Protein AF-A0A7W1STF0-F1 (afdb_monomer_lite)

Radius of gyration: 11.11 Å; chains: 1; bounding box: 29×16×27 Å

pLDDT: mean 70.75, std 8.64, range [38.75, 81.0]

Secondary structure (DSSP, 8-state):
-----HHHHHHHHHHHHTT-HHHHHHHHHHHHHHHHHHH--PPPHHHHHHHHHHHH--

Structure (mmCIF, N/CA/C/O backbone):
data_AF-A0A7W1STF0-F1
#
_entry.id   AF-A0A7W1STF0-F1
#
loop_
_atom_site.group_PDB
_atom_site.id
_atom_site.type_symbol
_atom_site.label_atom_id
_atom_site.label_alt_id
_atom_site.label_comp_id
_atom_site.label_asym_id
_atom_site.label_entity_id
_atom_site.label_seq_id
_atom_site.pdbx_PDB_ins_code
_atom_site.Cartn_x
_atom_site.Cartn_y
_atom_site.Cartn_z
_atom_site.occupancy
_atom_site.B_iso_or_equiv
_atom_site.auth_seq_id
_atom_site.auth_comp_id
_atom_site.auth_asym_id
_atom_site.auth_atom_id
_atom_site.pdbx_PDB_model_num
ATOM 1 N N . MET A 1 1 ? 18.447 -3.968 -2.905 1.00 38.75 1 MET A N 1
ATOM 2 C CA . MET A 1 1 ? 17.783 -3.052 -1.948 1.00 38.75 1 MET A CA 1
ATOM 3 C C . MET A 1 1 ? 16.452 -2.641 -2.556 1.00 38.75 1 MET A C 1
ATOM 5 O O . MET A 1 1 ? 16.494 -2.080 -3.648 1.00 38.75 1 MET A O 1
ATOM 9 N N . PRO A 1 2 ? 15.292 -2.976 -1.964 1.00 47.97 2 PRO A N 1
ATOM 10 C CA . PRO A 1 2 ? 14.016 -2.666 -2.594 1.00 47.97 2 PRO A CA 1
ATOM 11 C C . PRO A 1 2 ? 13.727 -1.170 -2.418 1.00 47.97 2 PRO A C 1
ATOM 13 O O . PRO A 1 2 ? 13.697 -0.663 -1.301 1.00 47.97 2 PRO A O 1
ATOM 16 N N . ARG A 1 3 ? 13.565 -0.446 -3.531 1.00 52.03 3 ARG A N 1
ATOM 17 C CA . ARG A 1 3 ? 13.181 0.973 -3.543 1.00 52.03 3 ARG A CA 1
ATOM 18 C C . ARG A 1 3 ? 11.656 1.091 -3.471 1.00 52.03 3 ARG A C 1
ATOM 20 O O . ARG A 1 3 ? 11.026 1.429 -4.463 1.00 52.03 3 ARG A O 1
ATOM 27 N N . SER A 1 4 ? 11.070 0.812 -2.309 1.00 56.44 4 SER A N 1
ATOM 28 C CA . SER A 1 4 ? 9.810 1.475 -1.952 1.00 56.44 4 SER A CA 1
ATOM 29 C C . SER A 1 4 ? 10.197 2.787 -1.290 1.00 56.44 4 SER A C 1
ATOM 31 O O . SER A 1 4 ? 10.842 2.797 -0.241 1.00 56.44 4 SER A O 1
ATOM 33 N N . THR A 1 5 ? 9.903 3.903 -1.941 1.00 58.00 5 THR A N 1
ATOM 34 C CA . THR A 1 5 ? 10.196 5.228 -1.404 1.00 58.00 5 THR A CA 1
ATOM 35 C C . THR A 1 5 ? 9.463 5.423 -0.067 1.00 58.00 5 THR A C 1
ATOM 37 O O . THR A 1 5 ? 8.293 5.062 0.045 1.00 58.00 5 THR A O 1
ATOM 40 N N . PRO A 1 6 ? 10.102 5.998 0.971 1.00 64.00 6 PRO A N 1
ATOM 41 C CA . PRO A 1 6 ? 9.502 6.145 2.306 1.00 64.00 6 PRO A CA 1
ATOM 42 C C . PRO A 1 6 ? 8.182 6.943 2.324 1.00 64.00 6 PRO A C 1
ATOM 44 O O . PRO A 1 6 ? 7.406 6.840 3.272 1.00 64.00 6 PRO A O 1
ATOM 47 N N . VAL A 1 7 ? 7.900 7.697 1.258 1.00 66.75 7 VAL A N 1
ATOM 48 C CA . VAL A 1 7 ? 6.670 8.476 1.063 1.00 66.75 7 VAL A CA 1
ATOM 49 C C . VAL A 1 7 ? 5.443 7.582 0.843 1.00 66.75 7 VAL A C 1
ATOM 51 O O . VAL A 1 7 ? 4.388 7.863 1.407 1.00 66.75 7 VAL A O 1
ATOM 54 N N . ASP A 1 8 ? 5.573 6.478 0.101 1.00 66.31 8 ASP A N 1
ATOM 55 C CA . ASP A 1 8 ? 4.456 5.558 -0.169 1.00 66.31 8 ASP A CA 1
ATOM 56 C C . ASP A 1 8 ? 3.941 4.914 1.124 1.00 66.31 8 ASP A C 1
ATOM 58 O O . ASP A 1 8 ? 2.736 4.799 1.352 1.00 66.31 8 ASP A O 1
ATOM 62 N N . ARG A 1 9 ? 4.872 4.575 2.024 1.00 68.81 9 ARG A N 1
ATOM 63 C CA . ARG A 1 9 ? 4.564 4.015 3.342 1.00 68.81 9 ARG A CA 1
ATOM 64 C C . ARG A 1 9 ? 3.801 5.008 4.217 1.00 68.81 9 ARG A C 1
ATOM 66 O O . ARG A 1 9 ? 2.803 4.643 4.832 1.00 68.81 9 ARG A O 1
ATOM 73 N N . LEU A 1 10 ? 4.269 6.257 4.272 1.00 72.88 10 LEU A N 1
ATOM 74 C CA . LEU A 1 10 ? 3.639 7.309 5.073 1.00 72.88 10 LEU A CA 1
ATOM 75 C C . LEU A 1 10 ? 2.228 7.627 4.573 1.00 72.88 10 LEU A C 1
ATOM 77 O O . LEU A 1 10 ? 1.324 7.794 5.385 1.00 72.88 10 LEU A O 1
ATOM 81 N N . LEU A 1 11 ? 2.017 7.641 3.255 1.00 73.38 11 LEU A N 1
ATOM 82 C CA . LEU A 1 11 ? 0.689 7.841 2.675 1.00 73.38 11 LEU A CA 1
ATOM 83 C C . LEU A 1 11 ? -0.273 6.708 3.047 1.00 73.38 11 LEU A C 1
ATOM 85 O O . LEU A 1 11 ? -1.393 6.985 3.465 1.00 73.38 11 LEU A O 1
ATOM 89 N N . MET A 1 12 ? 0.162 5.445 2.972 1.00 70.75 12 MET A N 1
ATOM 90 C CA . MET A 1 12 ? -0.676 4.300 3.359 1.00 70.75 12 MET A CA 1
ATOM 91 C C . MET A 1 12 ? -1.079 4.338 4.837 1.00 70.75 12 MET A C 1
ATOM 93 O O . MET A 1 12 ? -2.232 4.054 5.155 1.00 70.75 12 MET A O 1
ATOM 97 N N . ILE A 1 13 ? -0.159 4.729 5.723 1.00 74.94 13 ILE A N 1
ATOM 98 C CA . ILE A 1 13 ? -0.440 4.884 7.158 1.00 74.94 13 ILE A CA 1
ATOM 99 C C . ILE A 1 13 ? -1.416 6.046 7.386 1.00 74.94 13 ILE A C 1
ATOM 101 O O . ILE A 1 13 ? -2.422 5.871 8.065 1.00 74.94 13 ILE A O 1
ATOM 105 N N . CYS A 1 14 ? -1.185 7.205 6.762 1.00 78.25 14 CYS A N 1
ATOM 106 C CA . CYS A 1 14 ? -2.083 8.356 6.876 1.00 78.25 14 CYS A CA 1
ATOM 107 C C . CYS A 1 14 ? -3.502 8.053 6.376 1.00 78.25 14 CYS A C 1
ATOM 109 O O . CYS A 1 14 ? -4.467 8.483 7.001 1.00 78.25 14 CYS A O 1
ATOM 111 N N . PHE A 1 15 ? -3.657 7.320 5.269 1.00 73.62 15 PHE A N 1
ATOM 112 C CA . PHE A 1 15 ? -4.985 6.947 4.776 1.00 73.62 15 PHE A CA 1
ATOM 113 C C . PHE A 1 15 ? -5.683 5.927 5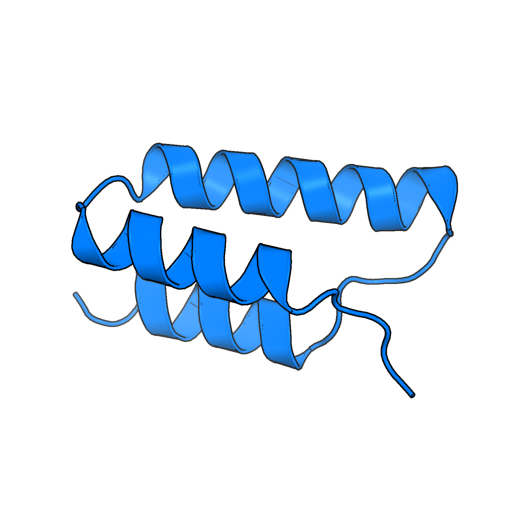.678 1.00 73.62 15 PHE A C 1
ATOM 115 O O . PHE A 1 15 ? -6.897 6.021 5.859 1.00 73.62 15 PHE A O 1
ATOM 122 N N . ALA A 1 16 ? -4.934 4.997 6.278 1.00 70.69 16 ALA A N 1
ATOM 123 C CA . ALA A 1 16 ? -5.486 4.047 7.237 1.00 70.69 16 ALA A CA 1
ATOM 124 C C . ALA A 1 16 ? -5.993 4.748 8.509 1.00 70.69 16 ALA A C 1
ATOM 126 O O . ALA A 1 16 ? -7.129 4.509 8.912 1.00 70.69 16 ALA A O 1
ATOM 127 N N . GLU A 1 17 ? -5.212 5.679 9.066 1.00 77.12 17 GLU A N 1
ATOM 128 C CA . GLU A 1 17 ? -5.599 6.496 10.230 1.00 77.12 17 GLU A CA 1
ATOM 129 C C . GLU A 1 17 ? -6.810 7.399 9.941 1.00 77.12 17 GLU A C 1
ATOM 131 O O . GLU A 1 17 ? -7.621 7.677 10.822 1.00 77.12 17 GLU A O 1
ATOM 136 N N . ARG A 1 18 ? -6.968 7.847 8.690 1.00 79.38 18 ARG A N 1
ATOM 137 C CA . ARG A 1 18 ? -8.104 8.677 8.256 1.00 79.38 18 ARG A CA 1
ATOM 138 C C . ARG A 1 18 ? -9.359 7.870 7.908 1.00 79.38 18 ARG A C 1
ATOM 140 O O . ARG A 1 18 ? -10.383 8.470 7.591 1.00 79.38 18 ARG A O 1
ATOM 147 N N . GLY A 1 19 ? -9.297 6.536 7.941 1.00 75.00 19 GLY A N 1
ATOM 148 C CA . GLY A 1 19 ? -10.396 5.659 7.523 1.00 75.00 19 GLY A CA 1
ATOM 149 C C . GLY A 1 19 ? -10.662 5.664 6.011 1.00 75.00 19 GLY A C 1
ATOM 150 O O . GLY A 1 19 ? -11.651 5.095 5.556 1.00 75.00 19 GLY A O 1
ATOM 151 N N . GLU A 1 20 ? -9.777 6.267 5.213 1.00 77.69 20 GLU A N 1
ATOM 152 C CA . GLU A 1 20 ? -9.922 6.436 3.762 1.00 77.69 20 GLU A CA 1
ATOM 153 C C . GLU A 1 20 ? -9.336 5.229 3.004 1.00 77.69 20 GLU A C 1
ATOM 155 O O . GLU A 1 20 ? -8.449 5.354 2.155 1.00 77.69 20 GLU A O 1
ATOM 160 N N . GLN A 1 21 ? -9.841 4.033 3.321 1.00 76.81 21 GLN A N 1
ATOM 161 C CA . GLN A 1 21 ? -9.376 2.755 2.759 1.00 76.81 21 GLN A CA 1
ATOM 162 C C . GLN A 1 21 ? -9.531 2.692 1.226 1.00 76.81 21 GLN A C 1
ATOM 164 O O . GLN A 1 21 ? -8.674 2.141 0.535 1.00 76.81 21 GLN A O 1
ATOM 169 N N . ASP A 1 22 ? -10.570 3.319 0.666 1.00 78.62 22 ASP A N 1
ATOM 170 C CA . ASP A 1 22 ? -10.773 3.399 -0.786 1.00 78.62 22 ASP A CA 1
ATOM 171 C C . ASP A 1 22 ? -9.673 4.208 -1.494 1.00 78.62 22 ASP A C 1
ATOM 173 O O . ASP A 1 22 ? -9.172 3.807 -2.553 1.00 78.62 22 ASP A O 1
ATOM 177 N N . LEU A 1 23 ? -9.250 5.329 -0.894 1.00 76.25 23 LEU A N 1
ATOM 178 C CA . LEU A 1 23 ? -8.151 6.149 -1.412 1.00 76.25 23 LEU A CA 1
ATOM 179 C C . LEU A 1 23 ? -6.810 5.432 -1.256 1.00 76.25 23 LEU A C 1
ATOM 181 O O . LEU A 1 23 ? -6.003 5.451 -2.184 1.00 76.25 23 LEU A O 1
ATOM 185 N N . MET A 1 24 ? -6.608 4.731 -0.141 1.00 77.56 24 MET A N 1
ATOM 186 C CA . MET A 1 24 ? -5.436 3.889 0.093 1.00 77.56 24 MET A CA 1
ATOM 187 C C . MET A 1 24 ? -5.300 2.789 -0.970 1.00 77.56 24 MET A C 1
ATOM 189 O O . MET A 1 24 ? -4.241 2.652 -1.584 1.00 77.56 24 MET A O 1
ATOM 193 N N . ALA A 1 25 ? -6.377 2.051 -1.256 1.00 78.75 25 ALA A N 1
ATOM 194 C CA . ALA A 1 25 ? -6.397 1.001 -2.275 1.00 78.75 25 ALA A CA 1
ATOM 195 C C . ALA A 1 25 ? -6.171 1.545 -3.69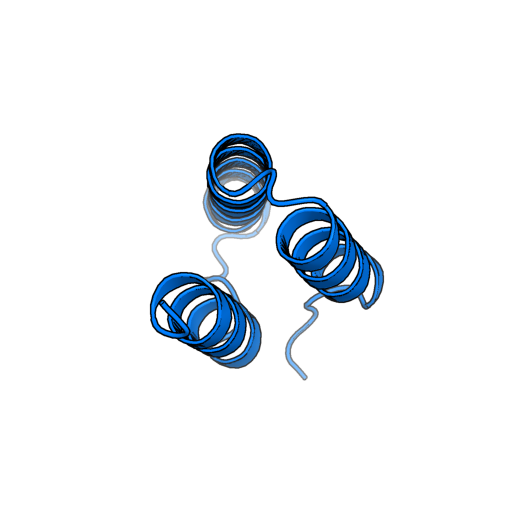1 1.00 78.75 25 ALA A C 1
ATOM 197 O O . ALA A 1 25 ? -5.545 0.891 -4.533 1.00 78.75 25 ALA A O 1
ATOM 198 N N . ARG A 1 26 ? -6.676 2.749 -3.981 1.00 81.00 26 ARG A N 1
ATOM 199 C CA . ARG A 1 26 ? -6.453 3.421 -5.265 1.00 81.00 26 ARG A CA 1
ATOM 200 C C . ARG A 1 26 ? -5.012 3.912 -5.407 1.00 81.00 26 ARG A C 1
ATOM 202 O O . ARG A 1 26 ? -4.410 3.671 -6.449 1.00 81.00 26 ARG A O 1
ATOM 209 N N . GLN A 1 27 ? -4.451 4.526 -4.366 1.00 77.19 27 GLN A N 1
ATOM 210 C CA . GLN A 1 27 ? -3.060 4.983 -4.353 1.00 77.19 27 GLN A CA 1
ATOM 211 C C . GLN A 1 27 ? -2.090 3.805 -4.469 1.00 77.19 27 GLN A C 1
ATOM 213 O O . GLN A 1 27 ? -1.144 3.863 -5.252 1.00 77.19 27 GLN A O 1
ATOM 218 N N . PHE A 1 28 ? -2.353 2.718 -3.739 1.00 77.44 28 PHE A N 1
ATOM 219 C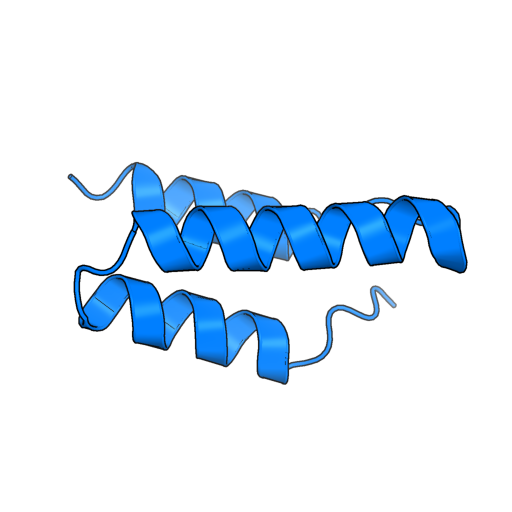 CA . PHE A 1 28 ? -1.554 1.501 -3.817 1.00 77.44 28 PHE A CA 1
ATOM 220 C C . PHE A 1 28 ? -1.587 0.912 -5.230 1.00 77.44 28 PHE A C 1
ATOM 222 O O . PHE A 1 28 ? -0.528 0.697 -5.810 1.00 77.44 28 PHE A O 1
ATOM 229 N N . ARG A 1 29 ? -2.774 0.734 -5.832 1.00 79.38 29 ARG A N 1
ATOM 230 C CA . ARG A 1 29 ? -2.890 0.250 -7.220 1.00 79.38 29 ARG A CA 1
ATOM 231 C C . ARG A 1 29 ? -2.142 1.130 -8.209 1.00 79.38 29 ARG A C 1
ATOM 233 O O . ARG A 1 29 ? -1.368 0.597 -8.990 1.00 79.38 29 ARG A O 1
ATOM 240 N N . HIS A 1 30 ? -2.296 2.448 -8.117 1.00 79.50 30 HIS A N 1
ATOM 241 C CA . HIS A 1 30 ? -1.606 3.373 -9.010 1.00 79.50 30 HIS A CA 1
ATOM 242 C C . HIS A 1 30 ? -0.081 3.281 -8.861 1.00 79.50 30 HIS A C 1
ATOM 244 O O . HIS A 1 30 ? 0.636 3.294 -9.855 1.00 79.50 30 HIS A O 1
ATOM 250 N N . CYS A 1 31 ? 0.442 3.145 -7.636 1.00 75.44 31 CYS A N 1
ATOM 251 C CA . CYS A 1 31 ? 1.874 2.920 -7.430 1.00 75.44 31 CYS A CA 1
ATOM 252 C C . CYS A 1 31 ? 2.336 1.574 -7.993 1.00 75.44 31 CYS A C 1
ATOM 254 O O . CYS A 1 31 ? 3.391 1.522 -8.617 1.00 75.44 31 CYS A O 1
ATOM 256 N N . VAL A 1 32 ? 1.557 0.505 -7.809 1.00 76.06 32 VAL A N 1
ATOM 257 C CA . VAL A 1 32 ? 1.860 -0.829 -8.349 1.00 76.06 32 VAL A CA 1
ATOM 258 C C . VAL A 1 32 ? 1.846 -0.832 -9.875 1.00 76.06 32 VAL A C 1
ATOM 260 O O . VAL A 1 32 ? 2.747 -1.405 -10.476 1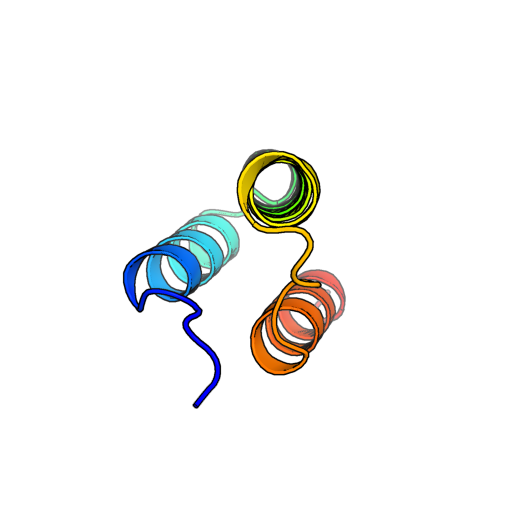.00 76.06 32 VAL A O 1
ATOM 263 N N . GLU A 1 33 ? 0.853 -0.199 -10.496 1.00 79.31 33 GLU A N 1
ATOM 264 C CA . GLU A 1 33 ? 0.748 -0.056 -11.951 1.00 79.31 33 GLU A CA 1
ATOM 265 C C . GLU A 1 33 ? 1.957 0.699 -12.491 1.00 79.31 33 GLU A C 1
ATOM 267 O O . GLU A 1 33 ? 2.667 0.159 -13.328 1.00 79.31 33 GLU A O 1
ATOM 272 N N . ARG A 1 34 ? 2.306 1.850 -11.908 1.00 77.12 34 ARG A N 1
ATOM 273 C CA . ARG A 1 34 ? 3.506 2.609 -12.295 1.00 77.12 34 ARG A CA 1
ATOM 274 C C . ARG A 1 34 ? 4.805 1.822 -12.114 1.00 77.12 34 ARG A C 1
ATOM 276 O O . ARG A 1 34 ? 5.690 1.890 -12.952 1.00 77.12 34 ARG A O 1
ATOM 283 N N . LEU A 1 35 ? 4.940 1.068 -11.023 1.00 71.31 35 LEU A N 1
ATOM 284 C CA . LEU A 1 35 ? 6.117 0.226 -10.767 1.00 71.31 35 LEU A CA 1
ATOM 285 C C . LEU A 1 35 ? 6.234 -0.931 -11.768 1.00 71.31 35 LEU A C 1
ATOM 287 O O . LEU A 1 35 ? 7.342 -1.278 -12.173 1.00 71.31 35 LEU A O 1
ATOM 291 N N . ARG A 1 36 ? 5.106 -1.513 -12.180 1.00 72.00 36 ARG A N 1
ATOM 292 C CA . ARG A 1 36 ? 5.081 -2.592 -13.172 1.00 72.00 36 ARG A CA 1
ATOM 293 C C . ARG A 1 36 ? 5.259 -2.066 -14.593 1.00 72.00 36 ARG A C 1
ATOM 295 O O . ARG A 1 36 ? 5.994 -2.677 -15.349 1.00 72.00 36 ARG A O 1
ATOM 302 N N . GLU A 1 37 ? 4.624 -0.954 -14.945 1.00 73.88 37 GLU A N 1
ATOM 303 C CA . GLU A 1 37 ? 4.672 -0.390 -16.298 1.00 73.88 37 GLU A CA 1
ATOM 304 C C . GLU A 1 37 ? 5.979 0.362 -16.576 1.00 73.88 37 GLU A C 1
ATOM 306 O O . GLU A 1 37 ? 6.590 0.137 -17.618 1.00 73.88 37 GLU A O 1
ATOM 311 N N . ASP A 1 38 ? 6.453 1.200 -15.647 1.00 64.81 38 ASP A N 1
ATOM 312 C CA . ASP A 1 38 ? 7.626 2.055 -15.896 1.00 64.81 38 ASP A CA 1
ATOM 313 C C . ASP A 1 38 ? 8.953 1.372 -15.543 1.00 64.81 38 ASP A C 1
ATOM 315 O O . ASP A 1 38 ? 10.008 1.748 -16.059 1.00 64.81 38 ASP A O 1
ATOM 319 N N . LEU A 1 39 ? 8.934 0.414 -14.611 1.00 66.62 39 LEU A N 1
ATOM 320 C CA . LEU A 1 39 ? 10.148 -0.184 -14.046 1.00 66.62 39 LEU A CA 1
ATOM 321 C C . LEU A 1 39 ? 10.223 -1.709 -14.234 1.00 66.62 39 LEU A C 1
ATOM 323 O O . LEU A 1 39 ? 11.295 -2.262 -14.010 1.00 66.62 39 LEU A O 1
ATOM 327 N N . ASP A 1 40 ? 9.134 -2.380 -14.639 1.00 66.50 40 ASP A N 1
ATOM 328 C CA . ASP A 1 40 ? 8.994 -3.853 -14.682 1.00 66.50 40 ASP A CA 1
ATOM 329 C C . ASP A 1 40 ? 9.413 -4.539 -13.365 1.00 66.50 40 ASP A C 1
ATOM 331 O O . ASP A 1 40 ? 9.866 -5.684 -13.320 1.00 66.50 40 ASP A O 1
ATOM 335 N N . VAL A 1 41 ? 9.277 -3.817 -12.245 1.00 69.75 41 VAL A N 1
ATOM 336 C CA . VAL A 1 41 ? 9.617 -4.319 -10.911 1.00 69.75 41 VAL A CA 1
ATOM 337 C C . VAL A 1 41 ? 8.327 -4.529 -10.122 1.00 69.75 41 VAL A C 1
ATOM 339 O O . VAL A 1 41 ? 7.506 -3.614 -10.021 1.00 69.75 41 VAL A O 1
ATOM 342 N N . PRO A 1 42 ? 8.121 -5.709 -9.509 1.00 61.62 42 PRO A N 1
ATOM 343 C CA . PRO A 1 42 ? 6.985 -5.904 -8.626 1.00 61.62 42 PRO A CA 1
ATOM 344 C C . PRO A 1 42 ? 7.083 -4.976 -7.402 1.00 61.62 42 PRO A C 1
ATOM 346 O O . PRO A 1 42 ? 8.186 -4.706 -6.914 1.00 61.62 42 PRO A O 1
ATOM 349 N N . PRO A 1 43 ? 5.946 -4.508 -6.855 1.00 67.25 43 PRO A N 1
ATOM 350 C CA . PRO A 1 43 ? 5.945 -3.780 -5.591 1.00 67.25 43 PRO A CA 1
ATOM 351 C C . PRO A 1 43 ? 6.641 -4.608 -4.510 1.00 67.25 43 PRO A C 1
ATOM 353 O O . PRO A 1 43 ? 6.524 -5.836 -4.481 1.00 67.25 43 PRO A O 1
ATOM 356 N N . SER A 1 44 ? 7.380 -3.944 -3.619 1.00 71.31 44 SER A N 1
ATOM 357 C CA . SER A 1 44 ? 8.102 -4.665 -2.573 1.00 71.31 44 SER A CA 1
ATOM 358 C C . SER A 1 44 ? 7.130 -5.447 -1.687 1.00 71.31 44 SER A C 1
ATOM 360 O O . SER A 1 44 ? 6.058 -4.949 -1.328 1.00 71.31 44 SER A O 1
ATOM 362 N N . ALA A 1 45 ? 7.525 -6.669 -1.315 1.00 68.12 45 ALA A N 1
ATOM 363 C CA . ALA A 1 45 ? 6.733 -7.537 -0.444 1.00 68.12 45 ALA A CA 1
ATOM 364 C C . ALA A 1 45 ? 6.323 -6.823 0.856 1.00 68.12 45 ALA A C 1
ATOM 366 O O . ALA A 1 45 ? 5.181 -6.927 1.279 1.00 68.12 45 ALA A O 1
ATOM 367 N N . GLU A 1 46 ? 7.201 -5.977 1.400 1.00 68.44 46 GLU A N 1
ATOM 368 C CA . GLU A 1 46 ? 6.930 -5.171 2.593 1.00 68.44 46 GLU A CA 1
ATOM 369 C C . GLU A 1 46 ? 5.748 -4.198 2.416 1.00 68.44 46 GLU A C 1
ATOM 371 O O . GLU A 1 46 ? 4.962 -3.995 3.339 1.00 68.44 46 GLU A O 1
ATOM 376 N N . THR A 1 47 ? 5.579 -3.611 1.225 1.00 69.06 47 THR A N 1
ATOM 377 C CA . THR A 1 47 ? 4.462 -2.685 0.951 1.00 69.06 47 THR A CA 1
ATOM 378 C C . THR A 1 47 ? 3.153 -3.458 0.763 1.00 69.06 47 THR A C 1
ATOM 380 O O . THR A 1 47 ? 2.097 -3.008 1.205 1.00 69.06 47 THR A O 1
ATOM 383 N N . VAL A 1 48 ? 3.219 -4.648 0.159 1.00 76.19 48 VAL A N 1
ATOM 384 C CA . VAL A 1 48 ? 2.069 -5.559 0.031 1.00 76.19 48 VAL A CA 1
ATOM 385 C C . VAL A 1 48 ? 1.622 -6.065 1.406 1.00 76.19 48 VAL A C 1
ATOM 387 O O . VAL A 1 48 ? 0.425 -6.076 1.695 1.00 76.19 48 VAL A O 1
ATOM 390 N N . ASP A 1 49 ? 2.566 -6.442 2.267 1.00 77.81 49 ASP A N 1
ATOM 391 C CA . ASP A 1 49 ? 2.284 -6.933 3.617 1.00 77.81 49 ASP A CA 1
ATOM 392 C C . ASP A 1 49 ? 1.729 -5.826 4.51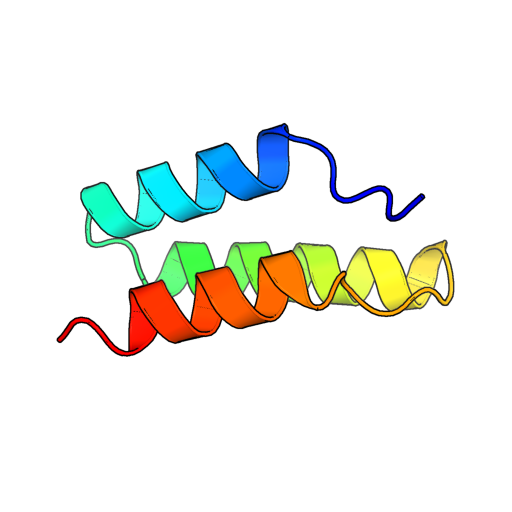6 1.00 77.81 49 ASP A C 1
ATOM 394 O O . ASP A 1 49 ? 0.787 -6.064 5.277 1.00 77.81 49 ASP A O 1
ATOM 398 N N . LEU A 1 50 ? 2.231 -4.593 4.378 1.00 74.62 50 LEU A N 1
ATOM 399 C CA . LEU A 1 50 ? 1.662 -3.431 5.057 1.00 74.62 50 LEU A CA 1
ATOM 400 C C . LEU A 1 50 ? 0.229 -3.156 4.590 1.00 74.62 50 LEU A C 1
ATOM 402 O O . LEU A 1 50 ? -0.642 -2.940 5.430 1.00 74.62 50 LEU A O 1
ATOM 406 N N . TYR A 1 51 ? -0.032 -3.206 3.276 1.00 73.81 51 TYR A N 1
ATOM 407 C CA . TYR A 1 51 ? -1.386 -3.051 2.740 1.00 73.81 51 TYR A CA 1
ATOM 408 C C . TYR A 1 51 ? -2.325 -4.080 3.368 1.00 73.81 51 TYR A C 1
ATOM 410 O O . TYR A 1 51 ? -3.311 -3.708 3.996 1.00 73.81 51 TYR A O 1
ATOM 418 N N . ARG A 1 52 ? -1.960 -5.366 3.287 1.00 77.19 52 ARG A N 1
ATOM 419 C CA . ARG A 1 52 ? -2.744 -6.473 3.847 1.00 77.19 52 ARG A CA 1
ATOM 420 C C . ARG A 1 52 ? -2.985 -6.322 5.345 1.00 77.19 52 ARG A C 1
ATOM 422 O O . ARG A 1 52 ? -4.102 -6.555 5.787 1.00 77.19 52 ARG A O 1
ATOM 429 N N . SER A 1 53 ? -1.973 -5.911 6.108 1.00 78.19 53 SER A N 1
ATOM 430 C CA . SER A 1 53 ? -2.094 -5.708 7.558 1.00 78.19 53 SER A CA 1
ATOM 431 C C . SER A 1 53 ? -3.085 -4.592 7.891 1.00 78.19 53 SER A C 1
ATOM 433 O O . SER A 1 53 ? -3.918 -4.757 8.777 1.00 78.19 53 SER A O 1
ATOM 435 N N . LEU A 1 54 ? -3.046 -3.485 7.145 1.00 72.12 54 LEU A N 1
ATOM 436 C CA . LEU A 1 54 ? -3.958 -2.354 7.333 1.00 72.12 54 LEU A CA 1
ATOM 437 C C . LEU A 1 54 ? -5.392 -2.670 6.879 1.00 72.12 54 LEU A C 1
ATOM 439 O O . LEU A 1 54 ? -6.334 -2.177 7.490 1.00 72.12 54 LEU A O 1
ATOM 443 N N . THR A 1 55 ? -5.580 -3.509 5.853 1.00 71.69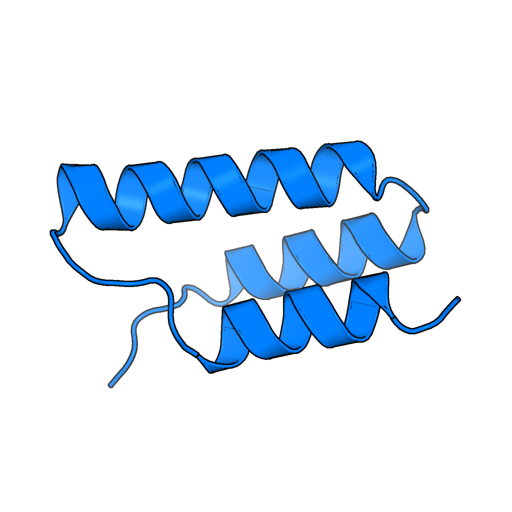 55 THR A N 1
ATOM 444 C CA . THR A 1 55 ? -6.924 -3.942 5.423 1.00 71.69 55 THR A CA 1
ATOM 445 C C . THR A 1 55 ? -7.510 -5.045 6.315 1.00 71.69 55 THR A C 1
ATOM 447 O O . THR A 1 55 ? -8.729 -5.165 6.413 1.00 71.69 55 THR A O 1
ATOM 450 N N . ALA A 1 56 ? -6.663 -5.867 6.947 1.00 68.88 56 ALA A N 1
ATOM 451 C CA . ALA A 1 56 ? -7.078 -6.978 7.806 1.00 68.88 56 ALA A CA 1
ATOM 452 C C . ALA A 1 56 ? -7.358 -6.573 9.264 1.00 68.88 56 ALA A C 1
ATOM 454 O O . ALA A 1 56 ? -8.001 -7.338 9.974 1.00 68.88 56 ALA A O 1
ATOM 455 N N . ALA A 1 57 ? -6.898 -5.401 9.717 1.00 58.78 57 ALA A N 1
ATOM 456 C CA . ALA A 1 57 ? -7.077 -4.905 11.088 1.00 58.78 57 ALA A CA 1
ATOM 457 C C . ALA A 1 57 ? -8.512 -4.415 11.401 1.00 58.78 57 ALA A C 1
ATOM 459 O O . ALA A 1 57 ? -8.687 -3.418 12.100 1.00 58.78 57 ALA A O 1
ATOM 460 N N . ARG A 1 58 ? -9.536 -5.094 10.872 1.00 50.28 58 ARG A N 1
ATOM 461 C CA . ARG A 1 58 ? -10.947 -4.725 11.022 1.00 50.28 58 ARG A CA 1
ATOM 462 C C . ARG A 1 58 ? -11.688 -5.638 11.989 1.00 50.28 58 ARG A C 1
ATOM 464 O O . ARG A 1 58 ? -11.504 -6.870 11.888 1.00 50.28 58 ARG A O 1
#

Sequence (58 aa):
MPRSTPVDRLLMICFAERGEQDLMARQFRHCVERLREDLDVPPSAETVDLYRSLTAAR

Foldseek 3Di:
DAPPDVVLVVVLVVCLVVVVLVVSVVSVVVVQCCCCVVPVDGHDPVSVVSNVVSVVPD